Protein AF-A0A7S2SXR7-F1 (afdb_monomer_lite)

Foldseek 3Di:
DDDDDDLVNLVCCVPPFDEDEADDPDDDDDDPHDYLLNQLLSCLLCLPPVSNVVSVVVVRDQQGQDPQQGRSSLLSNLNNVRVVSNVVCVVVVNDDDPNSND

pLDDT: mean 82.37, std 14.87, range [46.38, 97.5]

Organism: NCBI:txid1764295

Structure (mmCIF, N/CA/C/O backbone):
data_AF-A0A7S2SXR7-F1
#
_entry.id   AF-A0A7S2SXR7-F1
#
loop_
_atom_site.group_PDB
_atom_site.id
_atom_site.type_symbol
_atom_site.label_atom_id
_atom_site.label_alt_id
_atom_site.label_comp_id
_atom_site.label_asym_id
_atom_site.label_entity_id
_atom_site.label_seq_id
_atom_site.pdbx_PDB_ins_code
_atom_site.Cartn_x
_atom_site.Cartn_y
_atom_site.Cartn_z
_atom_site.occupancy
_atom_site.B_iso_or_equiv
_atom_site.auth_seq_id
_atom_site.auth_comp_id
_atom_site.auth_asym_id
_atom_site.auth_atom_id
_atom_site.pdbx_PDB_model_num
ATOM 1 N N . GLN A 1 1 ? 2.670 -18.316 10.627 1.00 46.38 1 GLN A N 1
ATOM 2 C CA . GLN A 1 1 ? 1.487 -17.571 10.151 1.00 46.38 1 GLN A CA 1
ATOM 3 C C . GLN A 1 1 ? 1.657 -16.136 10.624 1.00 46.38 1 GLN A C 1
ATOM 5 O O . GLN A 1 1 ? 1.759 -15.936 11.828 1.00 46.38 1 GLN A O 1
ATOM 10 N N . MET A 1 2 ? 1.850 -15.176 9.716 1.00 53.34 2 MET A N 1
ATOM 11 C CA . MET A 1 2 ? 1.982 -13.764 10.105 1.00 53.34 2 MET A CA 1
ATOM 12 C C . MET A 1 2 ? 0.600 -13.208 10.478 1.00 53.34 2 MET A C 1
ATOM 14 O O . MET A 1 2 ? -0.395 -13.661 9.907 1.00 53.34 2 MET A O 1
ATOM 18 N N . PRO A 1 3 ? 0.508 -12.283 11.448 1.00 60.66 3 PRO A N 1
ATOM 19 C CA . PRO A 1 3 ? -0.767 -11.683 11.818 1.00 60.66 3 PRO A CA 1
ATOM 20 C C . PRO A 1 3 ? -1.330 -10.871 10.644 1.00 60.66 3 PRO A C 1
ATOM 22 O O . PRO A 1 3 ? -0.652 -9.995 10.112 1.00 60.66 3 PRO A O 1
ATOM 25 N N . CYS A 1 4 ? -2.569 -11.163 10.241 1.00 80.56 4 CYS A N 1
ATOM 26 C CA . CYS A 1 4 ? -3.350 -10.300 9.357 1.00 80.56 4 CYS A CA 1
ATOM 27 C C . CYS A 1 4 ? -4.105 -9.273 10.212 1.00 80.56 4 CYS A C 1
ATOM 29 O O . CYS A 1 4 ? -4.895 -9.643 11.086 1.00 80.56 4 CYS A O 1
ATOM 31 N N . PHE A 1 5 ? -3.871 -7.985 9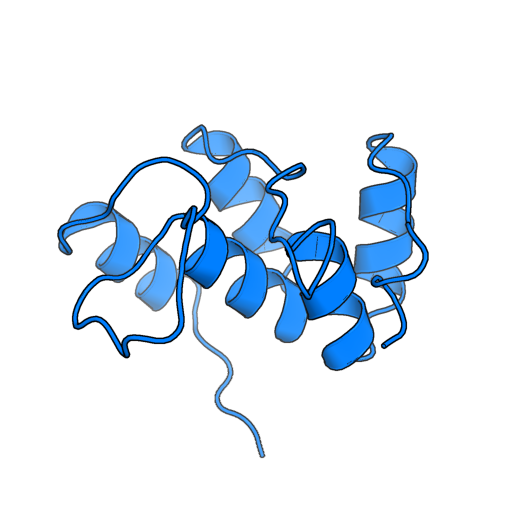.980 1.00 90.12 5 PHE A N 1
ATOM 32 C CA . PHE A 1 5 ? -4.553 -6.914 10.701 1.00 90.12 5 PHE A CA 1
ATOM 33 C C . PHE A 1 5 ? -5.865 -6.561 9.993 1.00 90.12 5 PHE A C 1
ATOM 35 O O . PHE A 1 5 ? -5.896 -6.353 8.776 1.00 90.12 5 PHE A O 1
ATOM 42 N N . SER A 1 6 ? -6.958 -6.491 10.757 1.00 93.69 6 SER A N 1
ATOM 43 C CA . SER A 1 6 ? -8.284 -6.151 10.233 1.00 93.69 6 SER A CA 1
ATOM 44 C C . SER A 1 6 ? -8.396 -4.666 9.888 1.00 93.69 6 SER A C 1
ATOM 46 O O . SER A 1 6 ? -7.659 -3.834 10.412 1.00 93.69 6 SER A O 1
ATOM 48 N N . MET A 1 7 ? -9.376 -4.321 9.048 1.00 94.50 7 MET A N 1
ATOM 49 C CA . MET A 1 7 ? -9.742 -2.929 8.765 1.00 94.50 7 MET A CA 1
ATOM 50 C C . MET A 1 7 ? -9.967 -2.122 10.053 1.00 94.50 7 MET A C 1
ATOM 52 O O . MET A 1 7 ? -9.442 -1.021 10.186 1.00 94.50 7 MET A O 1
ATOM 56 N N . ASP A 1 8 ? -10.689 -2.702 11.014 1.00 93.81 8 ASP A N 1
ATOM 57 C CA . ASP A 1 8 ? -11.005 -2.054 12.289 1.00 93.81 8 ASP A CA 1
ATOM 58 C C . ASP A 1 8 ? -9.741 -1.749 13.090 1.00 93.81 8 ASP A C 1
ATOM 60 O O . ASP A 1 8 ? -9.642 -0.700 13.719 1.00 93.81 8 ASP A O 1
ATOM 64 N N . TRP A 1 9 ? -8.731 -2.624 13.025 1.00 93.88 9 TRP A N 1
ATOM 65 C CA . TRP A 1 9 ? -7.443 -2.354 13.652 1.00 93.88 9 TRP A CA 1
ATOM 66 C C . TRP A 1 9 ? -6.777 -1.118 13.033 1.00 93.88 9 TRP A C 1
ATOM 68 O O . TRP A 1 9 ? -6.354 -0.232 13.773 1.00 93.88 9 TRP A O 1
ATOM 78 N N . PHE A 1 10 ? -6.753 -0.996 11.698 1.00 94.06 10 PHE A N 1
ATOM 79 C CA . PHE A 1 10 ? -6.212 0.197 11.026 1.00 94.06 10 PHE A CA 1
ATOM 80 C C . PHE A 1 10 ? -6.988 1.465 11.382 1.00 94.06 10 PHE A C 1
ATOM 82 O O . PHE A 1 10 ? -6.372 2.497 11.648 1.00 94.06 10 PHE A O 1
ATOM 89 N N . GLN A 1 11 ? -8.319 1.391 11.423 1.00 93.81 11 GLN A N 1
ATOM 90 C CA . GLN A 1 11 ? -9.176 2.520 11.791 1.00 93.81 11 GLN A CA 1
ATOM 91 C C . GLN A 1 11 ? -8.931 2.960 13.234 1.00 93.81 11 GLN A C 1
ATOM 93 O O . GLN A 1 11 ? -8.702 4.144 13.486 1.00 93.81 11 GLN A O 1
ATOM 98 N N . CYS A 1 12 ? -8.901 2.014 14.174 1.00 92.25 12 CYS A N 1
ATOM 99 C CA . CYS A 1 12 ? -8.586 2.293 15.570 1.00 92.25 12 CYS A CA 1
ATOM 100 C C . CYS A 1 12 ? -7.208 2.945 15.703 1.00 92.25 12 CYS A C 1
ATOM 102 O O . CYS A 1 12 ? -7.052 3.967 16.371 1.00 92.25 12 CYS A O 1
ATOM 104 N N . VAL A 1 13 ? -6.202 2.387 15.036 1.00 90.44 13 VAL A N 1
ATOM 105 C CA . VAL A 1 13 ? -4.843 2.913 15.104 1.00 90.44 13 VAL A CA 1
ATOM 106 C C . VAL A 1 13 ? -4.748 4.324 14.519 1.00 90.44 13 VAL A C 1
ATOM 108 O O . VAL A 1 13 ? -4.137 5.199 15.128 1.00 90.44 13 VAL A O 1
ATOM 111 N N . PHE A 1 14 ? -5.382 4.577 13.377 1.00 89.38 14 PHE A N 1
ATOM 112 C CA . PHE A 1 14 ? -5.366 5.889 12.735 1.00 89.38 14 PHE A CA 1
ATOM 113 C C . PHE A 1 14 ? -6.063 6.974 13.568 1.00 89.38 14 PHE A C 1
ATOM 115 O O . PHE A 1 14 ? -5.573 8.099 13.623 1.00 89.38 14 PHE A O 1
ATOM 122 N N . HIS A 1 15 ? -7.183 6.649 14.221 1.00 88.19 15 HIS A N 1
ATOM 123 C CA . HIS A 1 15 ? -7.982 7.632 14.957 1.00 88.19 15 HIS A CA 1
ATOM 124 C C . HIS A 1 15 ? -7.525 7.862 16.400 1.00 88.19 15 HIS A C 1
ATOM 126 O O . HIS A 1 15 ? -7.648 8.980 16.898 1.00 88.19 15 HIS A O 1
ATOM 132 N N . PHE A 1 16 ? -7.021 6.831 17.085 1.00 85.38 16 PHE A N 1
ATOM 133 C CA . PHE A 1 16 ? -6.752 6.915 18.525 1.00 85.38 16 PHE A CA 1
ATOM 134 C C . PHE A 1 16 ? -5.276 7.104 18.879 1.00 85.38 16 PHE A C 1
ATOM 136 O O . PHE A 1 16 ? -4.974 7.568 19.980 1.00 85.38 16 PHE A O 1
ATOM 143 N N . PHE A 1 17 ? -4.344 6.765 17.986 1.00 81.44 17 PHE A N 1
ATOM 144 C CA . PHE A 1 17 ? -2.916 6.817 18.297 1.00 81.44 17 PHE A CA 1
ATOM 145 C C . PHE A 1 17 ? -2.268 8.073 17.720 1.00 81.44 17 PHE A C 1
ATOM 147 O O . PHE A 1 17 ? -2.561 8.501 16.605 1.00 81.44 17 PHE A O 1
ATOM 154 N N . LYS A 1 18 ? -1.329 8.655 18.478 1.00 76.44 18 LYS A N 1
ATOM 155 C CA . LYS A 1 18 ? -0.481 9.739 17.970 1.00 76.44 18 LYS A CA 1
ATOM 156 C C . LYS A 1 18 ? 0.337 9.219 16.786 1.00 76.44 18 LYS A C 1
ATOM 158 O O . LYS A 1 18 ? 1.112 8.277 16.941 1.00 76.44 18 LYS A O 1
ATOM 163 N N . ARG A 1 19 ? 0.178 9.867 15.633 1.00 76.38 19 ARG A N 1
ATOM 164 C CA . ARG A 1 19 ? 0.898 9.582 14.388 1.00 76.38 19 ARG A CA 1
ATOM 165 C C . ARG A 1 19 ? 1.620 10.821 13.893 1.00 76.38 19 ARG A C 1
ATOM 167 O O . ARG A 1 19 ? 1.173 11.942 14.130 1.00 76.38 19 ARG A O 1
ATOM 174 N N . TRP A 1 20 ? 2.732 10.606 13.200 1.00 68.38 20 TRP A N 1
ATOM 175 C CA . TRP A 1 20 ? 3.466 11.670 12.526 1.00 68.38 20 TRP A CA 1
ATOM 176 C C . TRP A 1 20 ? 3.285 11.547 11.013 1.00 68.38 20 TRP A C 1
ATOM 178 O O . TRP A 1 20 ? 3.490 10.467 10.451 1.00 68.38 20 TRP A O 1
ATOM 188 N N . ASN A 1 21 ? 2.936 12.664 10.373 1.00 60.56 21 ASN A N 1
ATOM 189 C CA . ASN A 1 21 ? 2.727 12.730 8.929 1.00 60.56 21 ASN A CA 1
ATOM 190 C C . ASN A 1 21 ? 4.038 12.473 8.165 1.00 60.56 21 ASN A C 1
ATOM 192 O O . ASN A 1 21 ? 5.060 13.109 8.439 1.00 60.56 21 ASN A O 1
ATOM 196 N N . GLY A 1 22 ? 3.993 11.591 7.165 1.00 61.44 22 GLY A N 1
ATOM 197 C CA . GLY A 1 22 ? 5.106 11.347 6.237 1.00 61.44 22 GLY A CA 1
ATOM 198 C C . GLY A 1 22 ? 6.075 10.211 6.608 1.00 61.44 22 GLY A C 1
ATOM 199 O O . GLY A 1 22 ? 5.766 9.288 7.367 1.00 61.44 22 GLY A O 1
ATOM 200 N N . ALA A 1 23 ? 7.255 10.231 5.979 1.00 55.22 23 ALA A N 1
ATOM 201 C CA . ALA A 1 23 ? 8.306 9.231 6.165 1.00 55.22 23 ALA A CA 1
ATOM 202 C C . ALA A 1 23 ? 9.289 9.637 7.274 1.00 55.22 23 ALA A C 1
ATOM 204 O O . ALA A 1 23 ? 9.576 10.818 7.458 1.00 55.22 23 ALA A O 1
ATOM 205 N N . ASN A 1 24 ? 9.843 8.660 7.996 1.00 58.50 24 ASN A N 1
ATOM 206 C CA . ASN A 1 24 ? 10.911 8.910 8.961 1.00 58.50 24 ASN A CA 1
ATOM 207 C C . ASN A 1 24 ? 12.220 9.230 8.215 1.00 58.50 24 ASN A C 1
ATOM 209 O O . ASN A 1 24 ? 12.797 8.370 7.544 1.00 58.50 24 ASN A O 1
ATOM 213 N N . TRP A 1 25 ? 12.700 10.466 8.347 1.00 55.50 25 TRP A N 1
ATOM 214 C CA . TRP A 1 25 ? 14.025 10.870 7.895 1.00 55.50 25 TRP A CA 1
ATOM 215 C C . TRP A 1 25 ? 14.987 10.794 9.087 1.00 55.50 25 TRP A C 1
ATOM 217 O O . TRP A 1 25 ? 15.151 11.792 9.786 1.00 55.50 25 TRP A O 1
ATOM 227 N N . ARG A 1 26 ? 15.652 9.637 9.259 1.00 54.31 26 ARG A N 1
ATOM 228 C CA . ARG A 1 26 ? 16.993 9.411 9.868 1.00 54.31 26 ARG A CA 1
ATOM 229 C C . ARG A 1 26 ? 17.074 8.350 10.983 1.00 54.31 26 ARG A C 1
ATOM 231 O O . ARG A 1 26 ? 16.418 8.410 12.010 1.00 54.31 26 ARG A O 1
ATOM 238 N N . SER A 1 27 ? 18.100 7.510 10.798 1.00 48.50 27 SER A N 1
ATOM 239 C CA . SER A 1 27 ? 19.059 7.020 11.801 1.00 48.50 27 SER A CA 1
ATOM 240 C C . SER A 1 27 ? 18.546 6.170 12.967 1.00 48.50 27 SER A C 1
ATOM 242 O O . SER A 1 27 ? 18.605 6.595 14.119 1.00 48.50 27 SER A O 1
ATOM 244 N N . GLY A 1 28 ? 18.238 4.902 12.677 1.00 50.38 28 GLY A N 1
ATOM 245 C CA . GLY A 1 28 ? 18.722 3.775 13.494 1.00 50.38 28 GLY A CA 1
ATOM 246 C C . GLY A 1 28 ? 18.297 3.710 14.965 1.00 50.38 28 GLY A C 1
ATOM 247 O O . GLY A 1 28 ? 18.904 2.962 15.725 1.00 50.38 28 GLY A O 1
ATOM 248 N N . LYS A 1 29 ? 17.285 4.470 15.386 1.00 49.22 29 LYS A N 1
ATOM 249 C CA . LYS A 1 29 ? 16.682 4.368 16.716 1.00 49.22 29 LYS A CA 1
ATOM 250 C C . LYS A 1 29 ? 15.309 3.716 16.572 1.00 49.22 29 LYS A C 1
ATOM 252 O O . LYS A 1 29 ? 14.513 4.131 15.736 1.00 49.22 29 LYS A O 1
ATOM 257 N N . TYR A 1 30 ? 15.056 2.676 17.363 1.00 48.34 30 TYR A N 1
ATOM 258 C CA . TYR A 1 30 ? 13.714 2.131 17.550 1.00 48.34 30 TYR A CA 1
ATOM 259 C C . TYR A 1 30 ? 12.881 3.199 18.264 1.00 48.34 30 TYR A C 1
ATOM 261 O O . TYR A 1 30 ? 13.285 3.678 19.323 1.0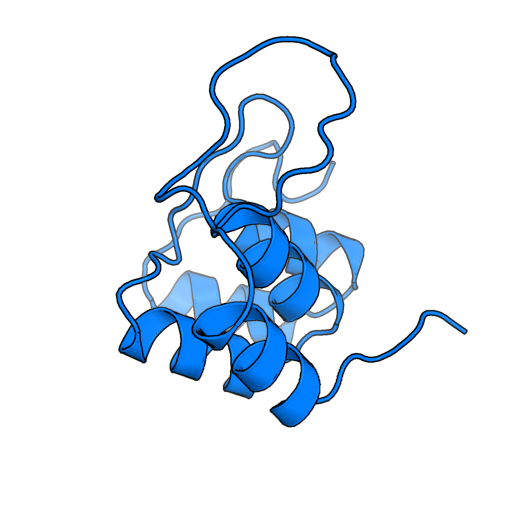0 48.34 30 TYR A O 1
ATOM 269 N N . TYR A 1 31 ? 11.773 3.617 17.659 1.00 55.47 31 TYR A N 1
ATOM 270 C CA . TYR A 1 31 ? 10.886 4.633 18.220 1.00 55.47 31 TYR A CA 1
ATOM 271 C C . TYR A 1 31 ? 9.551 4.006 18.620 1.00 55.47 31 TYR A C 1
ATOM 273 O O . TYR A 1 31 ? 9.009 3.186 17.883 1.00 55.47 31 TYR A O 1
ATOM 281 N N . ASP A 1 32 ? 8.983 4.482 19.728 1.00 56.88 32 ASP A N 1
ATOM 282 C CA . ASP A 1 32 ? 7.634 4.157 20.224 1.00 56.88 32 ASP A CA 1
ATOM 283 C C . ASP A 1 32 ? 6.510 4.830 19.398 1.00 56.88 32 ASP A C 1
ATOM 285 O O . ASP A 1 32 ? 5.395 5.038 19.883 1.00 56.88 32 ASP A O 1
ATOM 289 N N . HIS A 1 33 ? 6.798 5.270 18.169 1.00 67.19 33 HIS A N 1
ATOM 290 C CA . HIS A 1 33 ? 5.902 6.105 17.368 1.00 67.19 33 HIS A CA 1
ATOM 291 C C . HIS A 1 33 ? 5.590 5.454 16.028 1.00 67.19 33 HIS A C 1
ATOM 293 O O . HIS A 1 33 ? 6.490 5.070 15.285 1.00 67.19 33 HIS A O 1
ATOM 299 N N . LEU A 1 34 ? 4.296 5.375 15.722 1.00 77.12 34 LEU A N 1
ATOM 300 C CA . LEU A 1 34 ? 3.777 4.829 14.479 1.00 77.12 34 LEU A CA 1
ATOM 301 C C . LEU A 1 34 ? 3.638 5.933 13.422 1.00 77.12 34 LEU A C 1
ATOM 303 O O . LEU A 1 34 ? 2.982 6.950 13.659 1.00 77.12 34 LEU A O 1
ATOM 307 N N . TYR A 1 35 ? 4.196 5.715 12.236 1.00 83.50 35 TYR A N 1
ATOM 308 C CA . TYR A 1 35 ? 4.129 6.651 11.114 1.00 83.50 35 TYR A CA 1
ATOM 309 C C . TYR A 1 35 ? 3.077 6.240 10.078 1.00 83.50 35 TYR A C 1
ATOM 311 O O . TYR A 1 35 ? 2.664 5.081 9.980 1.00 83.50 35 TYR A O 1
ATOM 319 N N . ASP A 1 36 ? 2.666 7.186 9.233 1.00 88.81 36 ASP A N 1
ATOM 320 C CA . ASP A 1 36 ? 1.882 6.920 8.015 1.00 88.81 36 ASP A CA 1
ATOM 321 C C . ASP A 1 36 ? 2.490 5.800 7.175 1.00 88.81 36 ASP A C 1
ATOM 323 O O . ASP A 1 36 ? 1.801 4.890 6.715 1.00 88.81 36 ASP A O 1
ATOM 327 N N . SER A 1 37 ? 3.812 5.849 7.075 1.00 87.31 37 SER A N 1
ATOM 328 C CA . SER A 1 37 ? 4.622 4.865 6.384 1.00 87.31 37 SER A CA 1
ATOM 329 C C . SER A 1 37 ? 4.525 3.456 6.987 1.00 87.31 37 SER A C 1
ATOM 331 O O . SER A 1 37 ? 4.510 2.493 6.231 1.00 87.31 37 SER A O 1
ATOM 333 N N . ASP A 1 38 ? 4.386 3.301 8.308 1.00 88.75 38 ASP A N 1
ATOM 334 C CA . ASP A 1 38 ? 4.235 1.973 8.926 1.00 88.75 38 ASP A CA 1
ATOM 335 C C . ASP A 1 38 ? 2.877 1.348 8.605 1.00 88.75 38 ASP A C 1
ATOM 337 O O . ASP A 1 38 ? 2.806 0.166 8.272 1.00 88.75 38 ASP A O 1
ATOM 341 N N . LEU A 1 39 ? 1.801 2.144 8.640 1.00 92.00 39 LEU A N 1
ATOM 342 C CA . LEU A 1 39 ? 0.471 1.667 8.249 1.00 92.00 39 LEU A CA 1
ATOM 343 C C . LEU A 1 39 ? 0.431 1.275 6.772 1.00 92.00 39 LEU A C 1
ATOM 345 O O . LEU A 1 39 ? -0.091 0.212 6.441 1.00 92.00 39 LEU A O 1
ATOM 349 N N . MET A 1 40 ? 1.005 2.102 5.894 1.00 93.62 40 MET A N 1
ATOM 350 C CA . MET A 1 40 ? 1.053 1.799 4.464 1.00 93.62 40 MET A CA 1
ATOM 351 C C . MET A 1 40 ? 1.882 0.539 4.186 1.00 93.62 40 MET A C 1
ATOM 353 O O . MET A 1 40 ? 1.448 -0.317 3.415 1.00 93.62 40 MET A O 1
ATOM 357 N N . TYR A 1 41 ? 3.031 0.386 4.855 1.00 91.94 41 TYR A N 1
ATOM 358 C CA . TYR A 1 41 ? 3.853 -0.820 4.754 1.00 91.94 41 TYR A CA 1
ATOM 359 C C . TYR A 1 41 ? 3.069 -2.063 5.170 1.00 91.94 41 TYR A C 1
ATOM 361 O O . TYR A 1 41 ? 2.993 -3.014 4.402 1.00 91.94 41 TYR A O 1
ATOM 369 N N . LEU A 1 42 ? 2.459 -2.051 6.362 1.00 92.81 42 LEU A N 1
ATOM 370 C CA . LEU A 1 42 ? 1.708 -3.191 6.893 1.00 92.81 42 LEU A CA 1
ATOM 371 C C . LEU A 1 42 ? 0.533 -3.565 5.988 1.00 92.81 42 LEU A C 1
ATOM 373 O O . LEU A 1 42 ? 0.330 -4.745 5.714 1.00 92.81 42 LEU A O 1
ATOM 377 N N . ALA A 1 43 ? -0.214 -2.573 5.494 1.00 95.31 43 ALA A N 1
ATOM 378 C CA . ALA A 1 43 ? -1.334 -2.789 4.585 1.00 95.31 43 ALA A CA 1
ATOM 379 C C . ALA A 1 43 ? -0.891 -3.442 3.266 1.00 95.31 43 ALA A C 1
ATOM 381 O O . ALA A 1 43 ? -1.527 -4.399 2.815 1.00 95.31 43 ALA A O 1
ATOM 382 N N . ALA A 1 44 ? 0.211 -2.963 2.684 1.00 94.88 44 ALA A N 1
ATOM 383 C CA . ALA A 1 44 ? 0.772 -3.515 1.458 1.00 94.88 44 ALA A CA 1
ATOM 384 C C . ALA A 1 44 ? 1.386 -4.903 1.673 1.00 94.88 44 ALA A C 1
ATOM 386 O O . ALA A 1 44 ? 1.159 -5.807 0.872 1.00 94.88 44 ALA A O 1
ATOM 387 N N . PHE A 1 45 ? 2.097 -5.093 2.785 1.00 93.56 45 PHE A N 1
ATOM 388 C CA . PHE A 1 45 ? 2.739 -6.349 3.159 1.00 93.56 45 PHE A CA 1
ATOM 389 C C . PHE A 1 45 ? 1.749 -7.491 3.387 1.00 93.56 45 PHE A C 1
ATOM 391 O O . PHE A 1 45 ? 2.084 -8.635 3.119 1.00 93.56 45 PHE A O 1
ATOM 398 N N . GLN A 1 46 ? 0.522 -7.197 3.823 1.00 94.56 46 GLN A N 1
ATOM 399 C CA . GLN A 1 46 ? -0.558 -8.192 3.889 1.00 94.56 46 GLN A CA 1
ATOM 400 C C . GLN A 1 46 ? -1.449 -8.227 2.631 1.00 94.56 46 GLN A C 1
ATOM 402 O O . GLN A 1 46 ? -2.469 -8.919 2.612 1.00 94.56 46 GLN A O 1
ATOM 407 N N . GLY A 1 47 ? -1.130 -7.427 1.608 1.00 95.38 47 GLY A N 1
ATOM 408 C CA . GLY A 1 47 ? -1.821 -7.439 0.317 1.00 95.38 47 GLY A CA 1
ATOM 409 C C . GLY A 1 47 ? -3.196 -6.772 0.323 1.00 95.38 47 GLY A C 1
ATOM 410 O O . GLY A 1 47 ? -3.995 -6.977 -0.598 1.00 95.38 47 GLY A O 1
ATOM 411 N N . SER A 1 48 ? -3.503 -5.986 1.356 1.00 95.94 48 SER A N 1
ATOM 412 C CA . SER A 1 48 ? -4.831 -5.413 1.566 1.00 95.94 48 SER A CA 1
ATOM 413 C C . SER A 1 48 ? -5.000 -4.101 0.807 1.00 95.94 48 SER A C 1
ATOM 415 O O . SER A 1 48 ? -4.932 -3.011 1.381 1.00 95.94 48 SER A O 1
ATOM 417 N N . LYS A 1 49 ? -5.292 -4.212 -0.496 1.00 95.81 49 LYS A N 1
ATOM 418 C CA . LYS A 1 49 ? -5.628 -3.063 -1.354 1.00 95.81 49 LYS A CA 1
ATOM 419 C C . LYS A 1 49 ? -6.732 -2.193 -0.737 1.00 95.81 49 LYS A C 1
ATOM 421 O O . LYS A 1 49 ? -6.602 -0.978 -0.708 1.00 95.81 49 LYS A O 1
ATOM 426 N N . LYS A 1 50 ? -7.759 -2.817 -0.149 1.00 96.44 50 LYS A N 1
ATOM 427 C CA . LYS A 1 50 ? -8.865 -2.120 0.528 1.00 96.44 50 LYS A CA 1
ATOM 428 C C . LYS A 1 50 ? -8.381 -1.180 1.637 1.00 96.44 50 LYS A C 1
ATOM 430 O O . LYS A 1 50 ? -8.860 -0.056 1.748 1.00 96.44 50 LYS A O 1
ATOM 435 N N . VAL A 1 51 ? -7.448 -1.639 2.476 1.00 97.25 51 VAL A N 1
ATOM 436 C CA . VAL A 1 51 ? -6.878 -0.796 3.538 1.00 97.25 51 VAL A CA 1
ATOM 437 C C . VAL A 1 51 ? -6.036 0.317 2.923 1.00 97.25 51 VAL A C 1
ATOM 439 O O . VAL A 1 51 ? -6.135 1.452 3.372 1.00 97.25 51 VAL A O 1
ATOM 442 N N . MET A 1 52 ? -5.248 0.025 1.885 1.00 96.50 52 MET A N 1
ATOM 443 C CA . MET A 1 52 ? -4.437 1.039 1.203 1.00 96.50 52 MET A CA 1
ATOM 444 C C . MET A 1 52 ? -5.300 2.145 0.580 1.00 96.50 52 MET A C 1
ATOM 446 O O . MET A 1 52 ? -5.027 3.316 0.817 1.00 96.50 52 MET A O 1
ATOM 450 N N . GLU A 1 53 ? -6.376 1.801 -0.134 1.00 96.75 53 GLU A N 1
ATOM 451 C CA . GLU A 1 53 ? -7.346 2.766 -0.680 1.00 96.75 53 GLU A CA 1
ATOM 452 C C . GLU A 1 53 ? -7.965 3.629 0.425 1.00 96.75 53 GLU A C 1
ATOM 454 O O . GLU A 1 53 ? -8.093 4.847 0.284 1.00 96.75 53 GLU A O 1
ATOM 459 N N . TRP A 1 54 ? -8.308 3.018 1.561 1.00 97.50 54 TRP A N 1
ATOM 460 C CA . TRP A 1 54 ? -8.811 3.775 2.698 1.00 97.50 54 TRP A CA 1
ATOM 461 C C . TRP A 1 54 ? -7.751 4.716 3.282 1.00 97.50 54 TRP A C 1
ATOM 463 O O . TRP A 1 54 ? -8.063 5.882 3.500 1.00 97.50 54 TRP A O 1
ATOM 473 N N . LEU A 1 55 ? -6.505 4.275 3.480 1.00 95.44 55 LEU A N 1
ATOM 474 C CA . LEU A 1 55 ? -5.411 5.139 3.949 1.00 95.44 55 LEU A CA 1
ATOM 475 C C . LEU A 1 55 ? -5.225 6.344 3.009 1.00 95.44 55 LEU A C 1
ATOM 477 O O . LEU A 1 55 ? -5.108 7.476 3.481 1.00 95.44 55 LEU A O 1
ATOM 481 N N . VAL A 1 56 ? -5.294 6.121 1.693 1.00 95.06 56 VAL A N 1
ATOM 482 C CA . VAL A 1 56 ? -5.262 7.187 0.678 1.00 95.06 56 VAL A CA 1
ATOM 483 C C . VAL A 1 56 ? -6.430 8.156 0.835 1.00 95.06 56 VAL A C 1
ATOM 485 O O . VAL A 1 56 ? -6.220 9.368 0.813 1.00 95.06 56 VAL A O 1
ATOM 488 N N . SER A 1 57 ? -7.643 7.657 1.089 1.00 96.19 57 SER A N 1
ATOM 489 C CA . SER A 1 57 ? -8.812 8.514 1.352 1.00 96.19 57 SER A CA 1
ATOM 490 C C . SER A 1 57 ? -8.658 9.395 2.600 1.00 96.19 57 SER A C 1
ATOM 492 O O . SER A 1 57 ? -9.290 10.444 2.690 1.00 96.19 57 SER A O 1
ATOM 494 N N . GLN A 1 58 ? -7.809 8.989 3.552 1.00 94.88 58 GLN A N 1
ATOM 495 C CA . GLN A 1 58 ? -7.476 9.777 4.742 1.00 94.88 58 GLN A CA 1
ATOM 496 C C . GLN A 1 58 ? -6.324 10.776 4.507 1.00 94.88 58 GLN A C 1
ATOM 498 O O . GLN A 1 58 ? -5.908 11.463 5.439 1.00 94.88 58 GLN A O 1
ATOM 503 N N . GLY A 1 59 ? -5.796 10.864 3.281 1.00 92.38 59 GLY A N 1
ATOM 504 C CA . GLY A 1 59 ? -4.714 11.776 2.898 1.00 92.38 59 GLY A CA 1
ATOM 505 C C . GLY A 1 59 ? -3.304 11.187 2.998 1.00 92.38 59 GLY A C 1
ATOM 506 O O . GLY A 1 59 ? -2.328 11.921 2.839 1.00 92.38 59 GLY A O 1
ATOM 507 N N . ILE A 1 60 ? -3.164 9.881 3.246 1.00 91.31 60 ILE A N 1
ATOM 508 C CA . ILE A 1 60 ? -1.856 9.216 3.271 1.00 91.31 60 ILE A CA 1
ATOM 509 C C . ILE A 1 60 ? -1.421 8.897 1.838 1.00 91.31 60 ILE A C 1
ATOM 511 O O . ILE A 1 60 ? -2.094 8.159 1.128 1.00 91.31 60 ILE A O 1
ATOM 515 N N . SER A 1 61 ? -0.264 9.407 1.419 1.00 91.19 61 SER A N 1
ATOM 516 C CA . SER A 1 61 ? 0.264 9.150 0.073 1.00 91.19 61 SER A CA 1
ATOM 517 C C . SER A 1 61 ? 0.677 7.682 -0.133 1.00 91.19 61 SER A C 1
ATOM 519 O O . SER A 1 61 ? 1.179 7.034 0.786 1.00 91.19 61 SER A O 1
ATOM 521 N N . LEU A 1 62 ? 0.525 7.166 -1.357 1.00 91.00 62 LEU A N 1
ATOM 522 C CA . LEU A 1 62 ? 1.116 5.887 -1.781 1.00 91.00 62 LEU A CA 1
ATOM 523 C C . LEU A 1 62 ? 2.621 6.010 -2.064 1.00 91.00 62 LEU A C 1
ATOM 525 O O . LEU A 1 62 ? 3.356 5.037 -1.904 1.00 91.00 62 LEU A O 1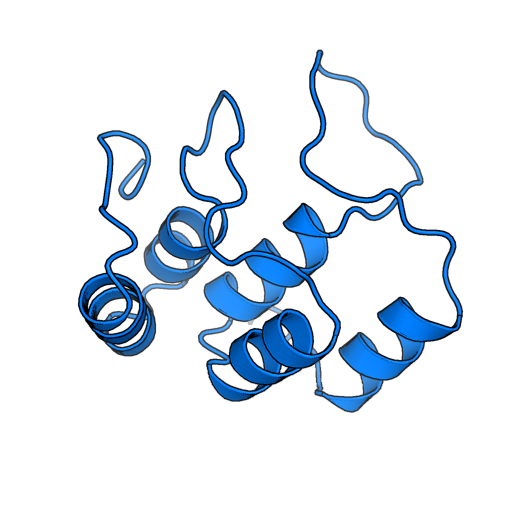
ATOM 529 N N . ASP A 1 63 ? 3.095 7.209 -2.416 1.00 87.69 63 ASP A N 1
ATOM 530 C CA . ASP A 1 63 ? 4.495 7.490 -2.767 1.00 87.69 63 ASP A CA 1
ATOM 531 C C . ASP A 1 63 ? 5.347 7.865 -1.544 1.00 87.69 63 ASP A C 1
ATOM 533 O O . ASP A 1 63 ? 6.183 8.770 -1.549 1.00 87.69 63 ASP A O 1
ATOM 537 N N . ILE A 1 64 ? 5.091 7.199 -0.421 1.00 87.12 64 ILE A N 1
ATOM 538 C CA . ILE A 1 64 ? 5.897 7.385 0.780 1.00 87.12 64 ILE A CA 1
ATOM 539 C C . ILE A 1 64 ? 7.241 6.700 0.558 1.00 87.12 64 ILE A C 1
ATOM 541 O O . ILE A 1 64 ? 7.315 5.477 0.431 1.00 87.12 64 ILE A O 1
ATOM 545 N N . TRP A 1 65 ? 8.310 7.488 0.586 1.00 84.25 65 TRP A N 1
ATOM 546 C CA . TRP A 1 65 ? 9.667 7.009 0.360 1.00 84.25 65 TRP A CA 1
ATOM 547 C C . TRP A 1 65 ? 10.463 6.827 1.663 1.00 84.25 65 TRP A C 1
ATOM 549 O O . TRP A 1 65 ? 10.465 7.708 2.523 1.00 84.25 65 TRP A O 1
ATOM 559 N N . ARG A 1 66 ? 11.186 5.707 1.808 1.00 79.12 66 ARG A N 1
ATOM 560 C CA . ARG A 1 66 ? 12.155 5.448 2.893 1.00 79.12 66 ARG A CA 1
ATOM 561 C C . ARG A 1 66 ? 13.543 5.151 2.322 1.00 79.12 66 ARG A C 1
ATOM 563 O O . ARG A 1 66 ? 13.674 4.380 1.378 1.00 79.12 66 ARG A O 1
ATOM 570 N N . TYR A 1 67 ? 14.584 5.669 2.979 1.00 71.12 67 TYR A N 1
ATOM 571 C CA . TYR A 1 67 ? 15.977 5.620 2.502 1.00 71.12 67 TYR A CA 1
ATOM 572 C C . TYR A 1 67 ? 16.512 4.216 2.163 1.00 71.12 67 TYR A C 1
ATOM 574 O O . TYR A 1 67 ? 17.273 4.082 1.214 1.00 71.12 67 TYR A O 1
ATOM 582 N N . TYR A 1 68 ? 16.083 3.177 2.891 1.00 69.31 68 TYR A N 1
ATOM 583 C CA . TYR A 1 68 ? 16.540 1.790 2.692 1.00 69.31 68 TYR A CA 1
ATOM 584 C C . TYR A 1 68 ? 15.518 0.864 2.014 1.00 69.31 68 TYR A C 1
ATOM 586 O O . TYR A 1 68 ? 15.832 -0.292 1.765 1.00 69.31 68 TYR A O 1
ATOM 594 N N . HIS A 1 69 ? 14.303 1.346 1.734 1.00 68.25 69 HIS A N 1
ATOM 595 C CA . HIS A 1 69 ? 13.211 0.515 1.199 1.00 68.25 69 HIS A CA 1
ATOM 596 C C . HIS A 1 69 ? 12.542 1.113 -0.044 1.00 68.25 69 HIS A C 1
ATOM 598 O O . HIS A 1 69 ? 11.652 0.500 -0.621 1.00 68.25 69 HIS A O 1
ATOM 604 N N . GLY A 1 70 ? 12.932 2.314 -0.478 1.00 82.00 70 GLY A N 1
ATOM 605 C CA . GLY A 1 70 ? 12.281 2.971 -1.602 1.00 82.00 70 GLY A CA 1
ATOM 606 C C . GLY A 1 70 ? 10.821 3.315 -1.296 1.00 82.00 70 GLY A C 1
ATOM 607 O O . GLY A 1 70 ? 10.517 3.814 -0.211 1.00 82.00 70 GLY A O 1
ATOM 608 N N . VAL A 1 71 ? 9.928 3.071 -2.260 1.00 87.38 71 VAL A N 1
ATOM 609 C CA . VAL A 1 71 ? 8.484 3.285 -2.082 1.00 87.38 71 VAL A CA 1
ATOM 610 C C . VAL A 1 71 ? 7.941 2.210 -1.147 1.00 87.38 71 VAL A C 1
ATOM 612 O O . VAL A 1 71 ? 7.918 1.025 -1.478 1.00 87.38 71 VAL A O 1
ATOM 615 N N . VAL A 1 72 ? 7.481 2.636 0.026 1.00 89.44 72 VAL A N 1
ATOM 616 C CA . VAL A 1 72 ? 7.099 1.759 1.139 1.00 89.44 72 VAL A CA 1
ATOM 617 C C . VAL A 1 72 ? 5.976 0.792 0.769 1.00 89.44 72 VAL A C 1
ATOM 619 O O . VAL A 1 72 ? 6.025 -0.377 1.147 1.00 89.44 72 VAL A O 1
ATOM 622 N N . ALA A 1 73 ? 4.987 1.266 0.010 1.00 92.56 73 ALA A N 1
ATOM 623 C CA . ALA A 1 73 ? 3.892 0.438 -0.480 1.00 92.56 73 ALA A CA 1
ATOM 624 C C . ALA A 1 73 ? 4.399 -0.696 -1.389 1.00 92.56 73 ALA A C 1
ATOM 626 O O . ALA A 1 73 ? 3.983 -1.843 -1.245 1.00 92.56 73 ALA A O 1
ATOM 627 N N . ALA A 1 74 ? 5.336 -0.396 -2.291 1.00 92.12 74 ALA A N 1
ATOM 628 C CA . ALA A 1 74 ? 5.876 -1.382 -3.220 1.00 92.12 74 ALA A CA 1
ATOM 629 C C . ALA A 1 74 ? 6.767 -2.406 -2.498 1.00 92.12 74 ALA A C 1
ATOM 631 O O . ALA A 1 74 ? 6.591 -3.606 -2.692 1.00 92.12 74 ALA A O 1
ATOM 632 N N . ALA A 1 75 ? 7.653 -1.948 -1.607 1.00 90.44 75 ALA A N 1
ATOM 633 C CA . ALA A 1 75 ? 8.494 -2.832 -0.798 1.00 90.44 75 ALA A CA 1
ATOM 634 C C . ALA A 1 75 ? 7.666 -3.760 0.105 1.00 90.44 75 ALA A C 1
ATOM 636 O O . ALA A 1 75 ? 7.941 -4.956 0.179 1.00 90.44 75 ALA A O 1
ATOM 637 N N . GLY A 1 76 ? 6.614 -3.235 0.747 1.00 91.88 76 GLY A N 1
ATOM 638 C CA . GLY A 1 76 ? 5.690 -4.044 1.540 1.00 91.88 76 GLY A CA 1
ATOM 639 C C . GLY A 1 76 ? 5.024 -5.125 0.690 1.00 91.88 76 GLY A C 1
ATOM 640 O O . GLY A 1 76 ? 5.140 -6.307 1.002 1.00 91.88 76 GLY A O 1
ATOM 641 N N . ALA A 1 77 ? 4.389 -4.740 -0.421 1.00 93.62 77 ALA A N 1
ATOM 642 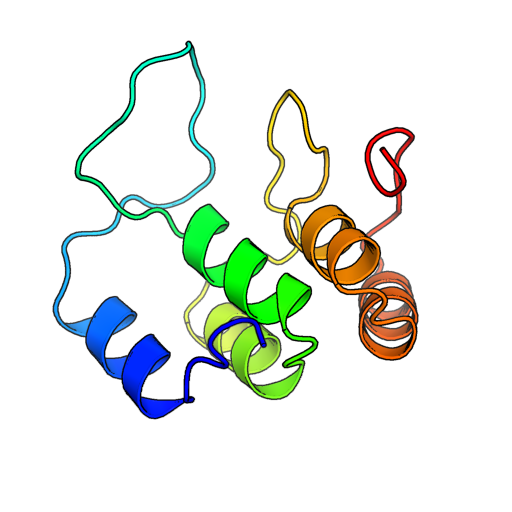C CA . ALA A 1 77 ? 3.708 -5.681 -1.312 1.00 93.62 77 ALA A CA 1
ATOM 643 C C . ALA A 1 77 ? 4.641 -6.765 -1.874 1.00 93.62 77 ALA A C 1
ATOM 645 O O . ALA A 1 77 ? 4.253 -7.932 -1.923 1.00 93.62 77 ALA A O 1
ATOM 646 N N . ALA A 1 78 ? 5.869 -6.405 -2.256 1.00 92.06 78 ALA A N 1
ATOM 647 C CA . ALA A 1 78 ? 6.872 -7.360 -2.717 1.00 92.06 78 ALA A CA 1
ATOM 648 C C . ALA A 1 78 ? 7.310 -8.319 -1.600 1.00 92.06 78 ALA A C 1
ATOM 650 O O . ALA A 1 78 ? 7.311 -9.531 -1.812 1.00 92.06 78 ALA A O 1
ATOM 651 N N . GLY A 1 79 ? 7.589 -7.801 -0.398 1.00 90.12 79 GLY A N 1
ATOM 652 C CA . GLY A 1 79 ? 7.941 -8.613 0.771 1.00 90.12 79 GLY A CA 1
ATOM 653 C C . GLY A 1 79 ? 6.828 -9.575 1.207 1.00 90.12 79 GLY A C 1
ATOM 654 O O . GLY A 1 79 ? 7.118 -10.660 1.707 1.00 90.12 79 GLY A O 1
ATOM 655 N N . GLY A 1 80 ? 5.565 -9.205 0.979 1.00 91.31 80 GLY A N 1
ATOM 656 C CA . GLY A 1 80 ? 4.395 -10.061 1.202 1.00 91.31 80 GLY A CA 1
ATOM 657 C C . GLY A 1 80 ? 4.050 -11.005 0.043 1.00 91.31 80 GLY A C 1
ATOM 658 O O . GLY A 1 80 ? 3.180 -11.862 0.184 1.00 91.31 80 GLY A O 1
ATOM 659 N N . GLY A 1 81 ? 4.706 -10.868 -1.116 1.00 93.00 81 GLY A N 1
ATOM 660 C CA . GLY A 1 81 ? 4.413 -11.663 -2.314 1.00 93.00 81 GLY A CA 1
ATOM 661 C C . GLY A 1 81 ? 3.092 -11.301 -3.010 1.00 93.00 81 GLY A C 1
ATOM 662 O O . GLY A 1 81 ? 2.497 -12.134 -3.694 1.00 93.00 81 GLY A O 1
ATOM 663 N N . HIS A 1 82 ? 2.606 -10.070 -2.847 1.00 94.38 82 HIS A N 1
ATOM 664 C CA . HIS A 1 82 ? 1.298 -9.626 -3.334 1.00 94.38 82 HIS A CA 1
ATOM 665 C C . HIS A 1 82 ? 1.381 -8.945 -4.705 1.00 94.38 82 HIS A C 1
ATOM 667 O O . HIS A 1 82 ? 1.290 -7.720 -4.824 1.00 94.38 82 HIS A O 1
ATOM 673 N N . LEU A 1 83 ? 1.518 -9.759 -5.759 1.00 93.06 83 LEU A N 1
ATOM 674 C CA . LEU A 1 83 ? 1.635 -9.285 -7.144 1.00 93.06 83 LEU A CA 1
ATOM 675 C C . LEU A 1 83 ? 0.471 -8.375 -7.573 1.00 93.06 83 LEU A C 1
ATOM 677 O O . LEU A 1 83 ? 0.708 -7.360 -8.220 1.00 93.06 83 LEU A O 1
ATOM 681 N N . HIS A 1 84 ? -0.765 -8.674 -7.159 1.00 95.00 84 HIS A N 1
ATOM 682 C CA . HIS A 1 84 ? -1.937 -7.861 -7.512 1.00 95.00 84 HIS A CA 1
ATOM 683 C C . HIS A 1 84 ? -1.855 -6.430 -6.962 1.00 95.00 84 HIS A C 1
ATOM 685 O O . HIS A 1 84 ? -2.332 -5.493 -7.599 1.00 95.00 84 HIS A O 1
ATOM 691 N N . VAL A 1 85 ? -1.240 -6.238 -5.787 1.00 95.25 85 VAL A N 1
ATOM 692 C CA . VAL A 1 85 ? -1.007 -4.900 -5.223 1.00 95.25 85 VAL A CA 1
ATOM 693 C C . VAL A 1 85 ? 0.075 -4.177 -6.013 1.00 95.25 85 VAL A C 1
ATOM 695 O O . VAL A 1 85 ? -0.081 -2.995 -6.294 1.00 95.25 85 VAL A O 1
ATOM 698 N N . LEU A 1 86 ? 1.143 -4.870 -6.415 1.00 92.75 86 LEU A N 1
ATOM 699 C CA . LEU A 1 86 ? 2.191 -4.282 -7.253 1.00 92.75 86 LEU A CA 1
ATOM 700 C C . LEU A 1 86 ? 1.633 -3.824 -8.609 1.00 92.75 86 LEU A C 1
ATOM 702 O O . LEU A 1 86 ? 1.905 -2.704 -9.039 1.00 92.75 86 LEU A O 1
ATOM 706 N N . GLU A 1 87 ? 0.821 -4.650 -9.267 1.00 93.19 87 GLU A N 1
ATOM 707 C CA . GLU A 1 87 ? 0.157 -4.288 -10.526 1.00 93.19 87 GLU A CA 1
ATOM 708 C C . GLU A 1 87 ? -0.740 -3.058 -10.368 1.00 93.19 87 GLU A C 1
ATOM 710 O O . GLU A 1 87 ? -0.688 -2.149 -11.199 1.00 93.19 87 GLU A O 1
ATOM 715 N N . TRP A 1 88 ? -1.500 -2.988 -9.273 1.00 94.75 88 TRP A N 1
ATOM 716 C CA . TRP A 1 88 ? -2.309 -1.817 -8.955 1.00 94.75 88 TRP A CA 1
ATOM 717 C C . TRP A 1 88 ? -1.459 -0.564 -8.686 1.00 94.75 88 TRP A C 1
ATOM 719 O O . TRP A 1 88 ? -1.726 0.489 -9.256 1.00 94.75 88 TRP A O 1
ATOM 729 N N . LEU A 1 89 ? -0.389 -0.658 -7.891 1.00 92.38 89 LEU A N 1
ATOM 730 C CA . LEU A 1 89 ? 0.513 0.478 -7.647 1.00 92.38 89 LEU A CA 1
ATOM 731 C C . LEU A 1 89 ? 1.109 1.017 -8.955 1.00 92.38 89 LEU A C 1
ATOM 733 O O . LEU A 1 89 ? 1.189 2.230 -9.150 1.00 92.38 89 LEU A O 1
ATOM 737 N N . ARG A 1 90 ? 1.457 0.120 -9.885 1.00 89.44 90 ARG A N 1
ATOM 738 C CA . ARG A 1 90 ? 1.925 0.499 -11.221 1.00 89.44 90 ARG A CA 1
ATOM 739 C C . ARG A 1 90 ? 0.838 1.214 -12.030 1.00 89.44 90 ARG A C 1
ATOM 741 O O . ARG A 1 90 ? 1.171 2.164 -12.736 1.00 89.44 90 ARG A O 1
ATOM 748 N N . SER A 1 91 ? -0.427 0.791 -11.945 1.00 91.88 91 SER A N 1
ATOM 749 C CA . SER A 1 91 ? -1.526 1.467 -12.655 1.00 91.88 91 SER A CA 1
ATOM 750 C C . SER A 1 91 ? -1.812 2.872 -12.123 1.00 91.88 91 SER A C 1
ATOM 752 O O . SER A 1 91 ? -2.213 3.732 -12.898 1.00 91.88 91 SER A O 1
ATOM 754 N N . GLU A 1 92 ? -1.545 3.124 -10.840 1.00 88.31 92 GLU A N 1
ATOM 755 C CA . GLU A 1 92 ? -1.640 4.460 -10.224 1.00 88.31 92 GLU A CA 1
ATOM 756 C C . GLU A 1 92 ? -0.442 5.374 -10.570 1.00 88.31 92 GLU A C 1
ATOM 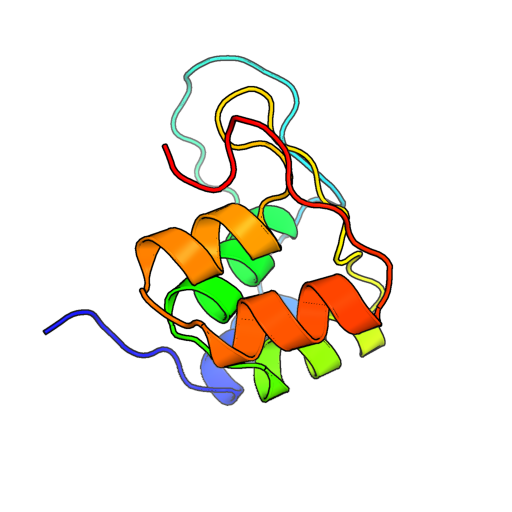758 O O . GLU A 1 92 ? -0.374 6.517 -10.126 1.00 88.31 92 GLU A O 1
ATOM 763 N N . GLY A 1 93 ? 0.529 4.896 -11.357 1.00 84.31 93 GLY A N 1
ATOM 764 C CA . GLY A 1 93 ? 1.723 5.664 -11.726 1.00 84.31 93 GLY A CA 1
ATOM 765 C C . GLY A 1 93 ? 2.826 5.667 -10.663 1.00 84.31 93 GLY A C 1
ATOM 766 O O . GLY A 1 93 ? 3.821 6.377 -10.816 1.00 84.31 93 GLY A O 1
ATOM 767 N N . HIS A 1 94 ? 2.702 4.851 -9.612 1.00 79.94 94 HIS A N 1
ATOM 768 C CA . HIS A 1 94 ? 3.752 4.687 -8.610 1.00 79.94 94 HIS A CA 1
ATOM 769 C C . HIS A 1 94 ? 4.785 3.667 -9.104 1.00 79.94 94 HIS A C 1
ATOM 771 O O . HIS A 1 94 ? 4.566 2.454 -9.110 1.00 79.94 94 HIS A O 1
ATOM 777 N N . GLY A 1 95 ? 5.912 4.193 -9.590 1.00 65.19 95 GLY A N 1
ATOM 778 C CA . GLY A 1 95 ? 6.995 3.414 -10.182 1.00 65.19 95 GLY A CA 1
ATOM 779 C C . GLY A 1 95 ? 7.777 2.585 -9.162 1.00 65.19 95 GLY A C 1
ATOM 780 O O . GLY A 1 95 ? 7.975 2.981 -8.014 1.00 65.19 95 GLY A O 1
ATOM 781 N N . PHE A 1 96 ? 8.269 1.430 -9.606 1.00 72.75 96 PHE A N 1
ATOM 782 C CA . PHE A 1 96 ? 9.188 0.606 -8.822 1.00 72.75 96 PHE A CA 1
ATOM 783 C C . PHE A 1 96 ? 10.607 1.161 -8.916 1.00 72.75 96 PHE A C 1
ATOM 785 O O . PHE A 1 96 ? 11.011 1.699 -9.948 1.00 72.75 96 PHE A O 1
ATOM 792 N N . ASN A 1 97 ? 11.384 0.990 -7.854 1.00 68.25 97 ASN A N 1
ATOM 793 C CA . ASN A 1 97 ? 12.810 1.295 -7.852 1.00 68.25 97 ASN A CA 1
ATOM 794 C C . ASN A 1 97 ? 13.623 0.062 -7.445 1.00 68.25 97 ASN A C 1
ATOM 796 O O . ASN A 1 97 ? 13.070 -0.989 -7.128 1.00 68.25 97 ASN A O 1
ATOM 800 N N . VAL A 1 98 ? 14.950 0.188 -7.462 1.00 67.81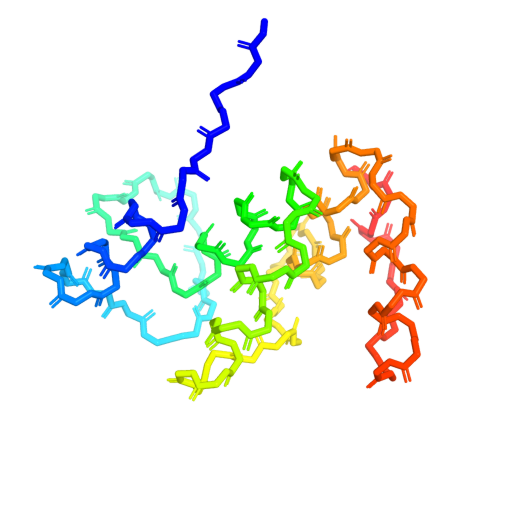 98 VAL A N 1
ATOM 801 C CA . VAL A 1 98 ? 15.873 -0.919 -7.157 1.00 67.81 98 VAL A CA 1
ATOM 802 C C . VAL A 1 98 ? 15.634 -1.551 -5.775 1.00 67.81 98 VAL A C 1
ATOM 804 O O . VAL A 1 98 ? 15.930 -2.723 -5.585 1.00 67.81 98 VAL A O 1
ATOM 807 N N . TRP A 1 99 ? 15.033 -0.807 -4.842 1.00 66.81 99 TRP A N 1
ATOM 808 C CA . TRP A 1 99 ? 14.719 -1.260 -3.483 1.00 66.81 99 TRP A CA 1
ATOM 809 C C . TRP A 1 99 ? 13.369 -1.976 -3.367 1.00 66.81 99 TRP A C 1
ATOM 811 O O . TRP A 1 99 ? 13.007 -2.454 -2.299 1.00 66.81 99 TRP A O 1
ATOM 821 N N . THR A 1 100 ? 12.587 -2.039 -4.448 1.00 64.69 100 THR A N 1
ATOM 822 C CA . THR A 1 100 ? 11.264 -2.682 -4.429 1.00 64.69 100 THR A CA 1
ATOM 823 C C . THR A 1 100 ? 11.360 -4.201 -4.254 1.00 64.69 100 THR A C 1
ATOM 825 O O . THR A 1 100 ? 10.433 -4.794 -3.722 1.00 64.69 100 THR A O 1
ATOM 828 N N . CYS A 1 101 ? 12.467 -4.829 -4.664 1.00 62.81 101 CYS A N 1
ATOM 829 C CA . CYS A 1 101 ? 12.653 -6.287 -4.634 1.00 62.81 101 CYS A CA 1
ATOM 830 C C . CYS A 1 101 ? 13.736 -6.761 -3.645 1.00 62.81 101 CYS A C 1
ATOM 832 O O . CYS A 1 101 ? 14.157 -7.915 -3.736 1.00 62.81 101 CYS A O 1
ATOM 834 N N . SER A 1 102 ? 14.248 -5.872 -2.788 1.00 57.84 102 SER A N 1
ATOM 835 C CA . SER A 1 102 ? 15.341 -6.156 -1.842 1.00 57.84 102 SER A CA 1
ATOM 836 C C . SER A 1 102 ? 14.858 -6.620 -0.478 1.00 57.84 102 SER A C 1
ATOM 838 O O . SER A 1 102 ? 13.835 -6.067 -0.016 1.00 57.84 102 SER A O 1
#

InterPro domains:
  IPR036770 Ankyrin repeat-containing domain superfamily [SSF48403] (35-98)

Secondary structure (DSSP, 8-state):
-PPPPPHHHHHHHHHHS-EESS---S-S---S-EEHHHHHHHHHHTT-HHHHHHHHHTT--S--EETTTEEHHHHHHHHTT-HHHHHHHHHTT----GGGG-

Sequence (102 aa):
QMPCFSMDWFQCVFHFFKRWNGANWRSGKYYDHLYDSDLMYLAAFQGSKKVMEWLVSQGISLDIWRYYHGVVAAAGAAGGGHLHVLEWLRSEGHGFNVWTCS

Radius of gyration: 12.84 Å; chains: 1; bounding box: 30×30×33 Å